Protein AF-A0AAE3VFV9-F1 (afdb_monomer_lite)

Secondary structure (DSSP, 8-state):
-HHHHHHHHHHHHHHHHHHTT---------GGGGGG-EEEEEE-TTT--EEEEEE-SS-EEEEESSPTT---SPPEE--HHHHHHHHHHHHHHTT--

pLDDT: mean 72.21, std 15.96, range [37.0, 94.0]

Foldseek 3Di:
DVVVVVVVVVVVVVVVVVVVPPPPPPPDPDPVVVPFWDWWKKADPPPRKIWIFTDGPPDTDIDIPDDPPDDPGDIDTDDPVVRVVSVVVVVVVVPPD

Structure (mmCIF, N/CA/C/O backbone):
data_AF-A0AAE3VFV9-F1
#
_entry.id   AF-A0AAE3VFV9-F1
#
loop_
_atom_site.group_PDB
_atom_site.id
_atom_site.type_symbol
_atom_site.label_atom_id
_atom_site.label_alt_id
_atom_site.la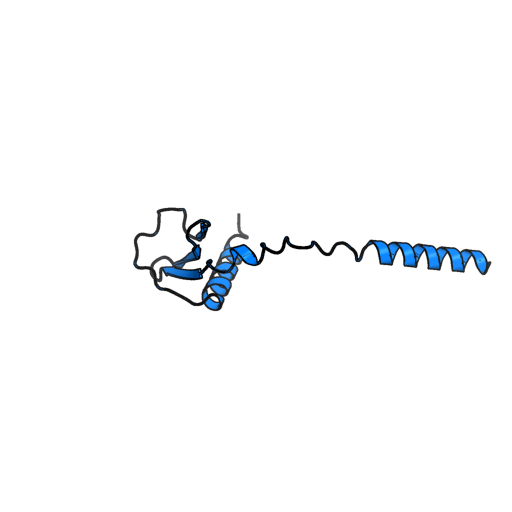bel_comp_id
_atom_site.label_asym_id
_atom_site.label_entity_id
_atom_site.label_seq_id
_atom_site.pdbx_PDB_ins_code
_atom_site.Cartn_x
_atom_site.Cartn_y
_atom_site.Cartn_z
_atom_site.occupancy
_atom_site.B_iso_or_equiv
_atom_site.auth_seq_id
_atom_site.auth_comp_id
_atom_site.auth_asym_id
_atom_site.auth_atom_id
_atom_site.pdbx_PDB_model_num
ATOM 1 N N . MET A 1 1 ? 23.171 57.458 -12.706 1.00 54.72 1 MET A N 1
ATOM 2 C CA . MET A 1 1 ? 22.139 56.635 -12.025 1.00 54.72 1 MET A CA 1
ATOM 3 C C . MET A 1 1 ? 21.907 55.267 -12.686 1.00 54.72 1 MET A C 1
ATOM 5 O O . MET A 1 1 ? 21.689 54.306 -11.962 1.00 54.72 1 MET A O 1
ATOM 9 N N . VAL A 1 2 ? 22.054 55.136 -14.011 1.00 57.66 2 VAL A N 1
ATOM 10 C CA . VAL A 1 2 ? 21.794 53.901 -14.791 1.00 57.66 2 VAL A CA 1
ATOM 11 C C . VAL A 1 2 ? 22.640 52.679 -14.374 1.00 57.66 2 VAL A C 1
ATOM 13 O O . VAL A 1 2 ? 22.115 51.577 -14.246 1.00 57.66 2 VAL A O 1
ATOM 16 N N . MET A 1 3 ? 23.928 52.858 -14.054 1.00 57.28 3 MET A N 1
ATOM 17 C CA . MET A 1 3 ? 24.815 51.739 -13.673 1.00 57.28 3 MET A CA 1
ATOM 18 C C . MET A 1 3 ? 24.492 51.099 -12.310 1.00 57.28 3 MET A C 1
ATOM 20 O O . MET A 1 3 ? 24.860 49.951 -12.074 1.00 57.28 3 MET A O 1
ATOM 24 N N . ARG A 1 4 ? 23.814 51.818 -11.401 1.00 57.31 4 ARG A N 1
ATOM 25 C CA . ARG A 1 4 ? 23.418 51.271 -10.090 1.00 57.31 4 ARG A CA 1
ATOM 26 C C . ARG A 1 4 ? 22.209 50.346 -10.221 1.00 57.31 4 ARG A C 1
ATOM 28 O O . ARG A 1 4 ? 22.212 49.280 -9.621 1.00 57.31 4 ARG A O 1
ATOM 35 N N . ALA A 1 5 ? 21.241 50.709 -11.063 1.00 59.12 5 ALA A N 1
ATOM 36 C CA . ALA A 1 5 ? 20.067 49.883 -11.342 1.00 59.12 5 ALA A CA 1
ATOM 37 C C . ALA A 1 5 ? 20.444 48.556 -12.026 1.00 59.12 5 ALA A C 1
ATOM 39 O O . ALA A 1 5 ? 19.965 47.501 -11.624 1.00 59.12 5 ALA A O 1
ATOM 40 N N . LEU A 1 6 ? 21.382 48.589 -12.982 1.00 64.06 6 LEU A N 1
ATOM 41 C CA . LEU A 1 6 ? 21.850 47.388 -13.684 1.00 64.06 6 LEU A CA 1
ATOM 42 C C . LEU A 1 6 ? 22.505 46.366 -12.736 1.00 64.06 6 LEU A C 1
ATOM 44 O O . LEU A 1 6 ? 22.268 45.167 -12.854 1.00 64.06 6 LEU A O 1
ATOM 48 N N . ARG A 1 7 ? 23.288 46.835 -11.756 1.00 69.12 7 ARG A N 1
ATOM 49 C CA . ARG A 1 7 ? 23.936 45.964 -10.760 1.00 69.12 7 ARG A CA 1
ATOM 50 C C . ARG A 1 7 ? 22.935 45.318 -9.801 1.00 69.12 7 ARG A C 1
ATOM 52 O O . ARG A 1 7 ? 23.130 44.171 -9.422 1.00 69.12 7 ARG A O 1
ATOM 59 N N . VAL A 1 8 ? 21.863 46.027 -9.446 1.00 70.25 8 VAL A N 1
ATOM 60 C CA . VAL A 1 8 ? 20.793 45.492 -8.587 1.00 70.25 8 VAL A CA 1
ATOM 61 C C . VAL A 1 8 ? 19.988 44.419 -9.321 1.00 70.25 8 VAL A C 1
ATOM 63 O O . VAL A 1 8 ? 19.702 43.374 -8.745 1.00 70.25 8 VAL A O 1
ATOM 66 N N . ILE A 1 9 ? 19.691 44.629 -10.607 1.00 71.81 9 ILE A N 1
ATOM 67 C CA . ILE A 1 9 ? 18.976 43.646 -11.436 1.00 71.81 9 ILE A CA 1
ATOM 68 C C . ILE A 1 9 ? 19.818 42.375 -11.624 1.00 71.81 9 ILE A C 1
ATOM 70 O O . ILE A 1 9 ? 19.306 41.269 -11.468 1.00 71.81 9 ILE A O 1
ATOM 74 N N . LEU A 1 10 ? 21.121 42.520 -11.887 1.00 70.31 10 LEU A N 1
ATOM 75 C CA . LEU A 1 10 ? 22.038 41.380 -12.006 1.00 70.31 10 LEU A CA 1
ATOM 76 C C . LEU A 1 10 ? 22.184 40.608 -10.686 1.00 70.31 10 LEU A C 1
ATOM 78 O O . LEU A 1 10 ? 22.194 39.379 -10.697 1.00 70.31 10 LEU A O 1
ATOM 82 N N . ALA A 1 11 ? 22.242 41.306 -9.548 1.00 67.56 11 ALA A N 1
ATOM 83 C CA . ALA A 1 11 ? 22.285 40.664 -8.236 1.00 67.56 11 ALA A CA 1
ATOM 84 C C . ALA A 1 11 ? 20.981 39.908 -7.919 1.00 67.56 11 ALA A C 1
ATOM 86 O O . ALA A 1 11 ? 21.032 38.795 -7.404 1.00 67.56 11 ALA A O 1
ATOM 87 N N . ALA A 1 12 ? 19.820 40.465 -8.277 1.00 66.06 12 ALA A N 1
ATOM 88 C CA . ALA A 1 12 ? 18.528 39.807 -8.085 1.00 66.06 12 ALA A CA 1
ATOM 89 C C . ALA A 1 12 ? 18.385 38.534 -8.943 1.00 66.06 12 ALA A C 1
ATOM 91 O O . ALA A 1 12 ? 17.917 37.509 -8.451 1.00 66.06 12 ALA A O 1
ATOM 92 N N . LEU A 1 13 ? 18.850 38.565 -10.197 1.00 64.12 13 LEU A N 1
ATOM 93 C CA . LEU A 1 13 ? 18.860 37.392 -11.081 1.00 64.12 13 LEU A CA 1
ATOM 94 C C . LEU A 1 13 ? 19.778 36.274 -10.562 1.00 64.12 13 LEU A C 1
ATOM 96 O O . LEU A 1 13 ? 19.414 35.102 -10.644 1.00 64.12 13 LEU A O 1
ATOM 100 N N . ALA A 1 14 ? 20.927 36.621 -9.975 1.00 61.78 14 ALA A N 1
ATOM 101 C CA . ALA A 1 14 ? 21.837 35.643 -9.377 1.00 61.78 14 ALA A CA 1
ATOM 102 C C . ALA A 1 14 ? 21.221 34.927 -8.159 1.00 61.78 14 ALA A C 1
ATOM 104 O O . ALA A 1 14 ? 21.441 33.732 -7.970 1.00 61.78 14 ALA A O 1
ATOM 105 N N . VAL A 1 15 ? 20.405 35.628 -7.363 1.00 62.44 15 VAL A N 1
ATOM 106 C CA . VAL A 1 15 ? 19.707 35.038 -6.208 1.00 62.44 15 VAL A CA 1
ATOM 107 C C . VAL A 1 15 ? 18.574 34.105 -6.652 1.00 62.44 15 VAL A C 1
ATOM 109 O O . VAL A 1 15 ? 18.423 33.033 -6.072 1.00 62.44 15 VAL A O 1
ATOM 112 N N . LEU A 1 16 ? 17.823 34.446 -7.709 1.00 60.00 16 LEU A N 1
ATOM 113 C CA . LEU A 1 16 ? 16.778 33.558 -8.248 1.00 60.00 16 LEU A CA 1
ATOM 114 C C . LEU A 1 16 ? 17.342 32.277 -8.890 1.00 60.00 16 LEU A C 1
ATOM 116 O O . LEU A 1 16 ? 16.714 31.221 -8.814 1.00 60.00 16 LEU A O 1
ATOM 120 N N . ALA A 1 17 ? 18.526 32.343 -9.502 1.00 60.03 17 ALA A N 1
ATOM 12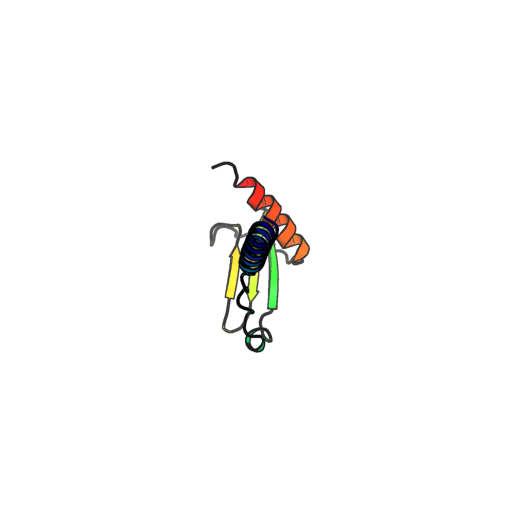1 C CA . ALA A 1 17 ? 19.188 31.160 -10.052 1.00 60.03 17 ALA A CA 1
ATOM 122 C C . ALA A 1 17 ? 19.717 30.212 -8.956 1.00 60.03 17 ALA A C 1
ATOM 124 O O . ALA A 1 17 ? 19.826 29.011 -9.182 1.00 60.03 17 ALA A O 1
ATOM 125 N N . ALA A 1 18 ? 20.010 30.729 -7.758 1.00 58.09 18 ALA A N 1
ATOM 126 C CA . ALA A 1 18 ? 20.528 29.931 -6.647 1.00 58.09 18 ALA A CA 1
ATOM 127 C C . ALA A 1 18 ? 19.440 29.161 -5.873 1.00 58.09 18 ALA A C 1
ATOM 129 O O . ALA A 1 18 ? 19.752 28.174 -5.209 1.00 58.09 18 ALA A O 1
ATOM 130 N N . THR A 1 19 ? 18.167 29.566 -5.952 1.00 59.06 19 THR A N 1
ATOM 131 C CA . THR A 1 19 ? 17.069 28.936 -5.188 1.00 59.06 19 THR A CA 1
ATOM 132 C C . THR A 1 19 ? 16.307 27.852 -5.951 1.00 59.06 19 THR A C 1
ATOM 134 O O . THR A 1 19 ? 15.519 27.125 -5.353 1.00 59.06 19 THR A O 1
ATOM 137 N N . THR A 1 20 ? 16.562 27.678 -7.250 1.00 58.47 20 THR A N 1
ATOM 138 C CA . THR A 1 20 ? 15.935 26.627 -8.078 1.00 58.47 20 THR A CA 1
ATOM 139 C C . THR A 1 20 ? 16.668 25.277 -8.023 1.00 58.47 20 THR A C 1
ATOM 141 O O . THR A 1 20 ? 16.221 24.308 -8.631 1.00 58.47 20 THR A O 1
ATOM 144 N N . GLY A 1 21 ? 17.760 25.182 -7.255 1.00 54.47 21 GLY A N 1
ATOM 145 C CA . GLY A 1 21 ? 18.606 23.988 -7.144 1.00 54.47 21 GLY A CA 1
ATOM 146 C C . GLY A 1 21 ? 18.234 22.980 -6.051 1.00 54.47 21 GLY A C 1
ATOM 147 O O . GLY A 1 21 ? 18.921 21.972 -5.926 1.00 54.47 21 GLY A O 1
ATOM 148 N N . CYS A 1 22 ? 17.167 23.188 -5.271 1.00 58.19 22 CYS A N 1
ATOM 149 C CA . CYS A 1 22 ? 16.695 22.193 -4.297 1.00 58.19 22 CYS A CA 1
ATOM 150 C C . CYS A 1 22 ? 15.787 21.144 -4.962 1.00 58.19 22 CYS A C 1
ATOM 152 O O . CYS A 1 22 ? 14.687 20.866 -4.490 1.00 58.19 22 CYS A O 1
ATOM 154 N N . VAL A 1 23 ? 16.223 20.567 -6.083 1.00 56.28 23 VAL A N 1
ATOM 155 C CA . VAL A 1 23 ? 15.671 19.286 -6.532 1.00 56.28 23 VAL A CA 1
ATOM 156 C C . VAL A 1 23 ? 16.411 18.233 -5.732 1.00 56.28 23 VAL A C 1
ATOM 158 O O . VAL A 1 23 ? 17.539 17.865 -6.045 1.00 56.28 23 VAL A O 1
ATOM 161 N N . GLU A 1 24 ? 15.785 17.801 -4.645 1.00 55.06 24 GLU A N 1
ATOM 162 C CA . GLU A 1 24 ? 16.211 16.635 -3.892 1.00 55.06 24 GLU A CA 1
ATOM 163 C C . GLU A 1 24 ? 16.236 15.440 -4.848 1.00 55.06 24 GLU A C 1
ATOM 165 O O . GLU A 1 24 ? 15.200 14.874 -5.208 1.00 55.06 24 GLU A O 1
ATOM 170 N N . THR A 1 25 ? 17.432 15.098 -5.328 1.00 52.16 25 THR A N 1
ATOM 171 C CA . THR A 1 25 ? 17.666 13.902 -6.125 1.00 52.16 25 THR A CA 1
ATOM 172 C C . THR A 1 25 ? 17.365 12.725 -5.215 1.00 52.16 25 THR A C 1
ATOM 174 O O . THR A 1 25 ? 18.232 12.267 -4.470 1.00 52.16 25 THR A O 1
ATOM 177 N N . ARG A 1 26 ? 16.110 12.252 -5.225 1.00 60.91 26 ARG A N 1
ATOM 178 C CA . ARG A 1 26 ? 15.753 10.990 -4.575 1.00 60.91 26 ARG A CA 1
ATOM 179 C C . ARG A 1 26 ? 16.793 9.971 -5.033 1.00 60.91 26 ARG A C 1
ATOM 181 O O . ARG A 1 26 ? 16.960 9.832 -6.249 1.00 60.91 26 ARG A O 1
ATOM 188 N N . PRO A 1 27 ? 17.514 9.302 -4.117 1.00 55.59 27 PRO A N 1
ATOM 189 C CA . PRO A 1 27 ? 18.465 8.281 -4.513 1.00 55.59 27 PRO A CA 1
ATOM 190 C C . PRO A 1 27 ? 17.708 7.274 -5.374 1.00 55.59 27 PRO A C 1
ATOM 192 O O . PRO A 1 27 ? 16.795 6.604 -4.888 1.00 55.59 27 PRO A O 1
ATOM 195 N N . GLN A 1 28 ? 18.023 7.226 -6.673 1.00 55.41 28 GLN A N 1
ATOM 196 C CA . GLN A 1 28 ? 17.450 6.204 -7.532 1.00 55.41 28 GLN A CA 1
ATOM 197 C C . GLN A 1 28 ? 17.965 4.867 -7.003 1.00 55.41 28 GLN A C 1
ATOM 199 O O . GLN A 1 28 ? 19.185 4.689 -6.891 1.00 55.41 28 GLN A O 1
ATOM 204 N N . PRO A 1 29 ? 17.078 3.938 -6.615 1.00 55.19 29 PRO A N 1
ATOM 205 C CA . PRO A 1 29 ? 17.526 2.622 -6.215 1.00 55.19 29 PRO A CA 1
ATOM 206 C C . PRO A 1 29 ? 18.281 2.011 -7.400 1.00 55.19 29 PRO A C 1
ATOM 208 O O . PRO A 1 29 ? 17.798 2.039 -8.531 1.00 55.19 29 PRO A O 1
ATOM 211 N N . ARG A 1 30 ? 19.505 1.529 -7.144 1.00 53.66 30 ARG A N 1
ATOM 212 C CA . ARG A 1 30 ? 20.390 0.923 -8.150 1.00 53.66 30 ARG A CA 1
ATOM 213 C C . ARG A 1 30 ? 19.582 -0.055 -9.010 1.00 53.66 30 ARG A C 1
ATOM 215 O O . ARG A 1 30 ? 19.071 -1.042 -8.481 1.00 53.66 30 ARG A O 1
ATOM 222 N N . ALA A 1 31 ? 19.478 0.229 -10.308 1.00 52.94 31 ALA A N 1
ATOM 223 C CA . ALA A 1 31 ? 18.647 -0.518 -11.254 1.00 52.94 31 ALA A CA 1
ATOM 224 C C . ALA A 1 31 ? 18.949 -2.031 -11.262 1.00 52.94 31 ALA A C 1
ATOM 226 O O . ALA A 1 31 ? 18.040 -2.835 -11.439 1.00 52.94 31 ALA A O 1
ATOM 227 N N . ASP A 1 32 ? 20.184 -2.431 -10.948 1.00 50.88 32 ASP A N 1
ATOM 228 C CA . ASP A 1 32 ? 20.583 -3.843 -10.880 1.00 50.88 32 ASP A CA 1
ATOM 229 C C . ASP A 1 32 ? 19.945 -4.641 -9.731 1.00 50.88 32 ASP A C 1
ATOM 231 O O . ASP A 1 32 ? 19.873 -5.866 -9.806 1.00 50.88 32 ASP A O 1
ATOM 235 N N . LEU A 1 33 ? 19.435 -3.985 -8.681 1.00 50.03 33 LEU A N 1
ATOM 236 C CA . LEU A 1 33 ? 18.714 -4.675 -7.603 1.00 50.03 33 LEU A CA 1
ATOM 237 C C . LEU A 1 33 ? 17.217 -4.858 -7.915 1.00 50.03 33 LEU A C 1
ATOM 239 O O . LEU A 1 33 ? 16.548 -5.656 -7.260 1.00 50.03 33 LEU A O 1
ATOM 243 N N . MET A 1 34 ? 16.683 -4.117 -8.893 1.00 49.91 34 MET A N 1
ATOM 244 C CA . MET A 1 34 ? 15.250 -4.082 -9.221 1.00 49.91 34 MET A CA 1
ATOM 245 C C . MET A 1 34 ? 14.772 -5.322 -9.981 1.00 49.91 34 MET A C 1
ATOM 247 O O . MET A 1 34 ? 13.584 -5.625 -9.961 1.00 49.91 34 MET A O 1
ATOM 251 N N . ASN A 1 35 ? 15.680 -6.088 -10.592 1.00 52.03 35 ASN A N 1
ATOM 252 C CA . ASN A 1 35 ? 15.320 -7.228 -11.442 1.00 52.03 35 ASN A CA 1
ATOM 253 C C . ASN A 1 35 ? 14.759 -8.449 -10.682 1.00 52.03 35 ASN A C 1
ATOM 255 O O . ASN A 1 35 ? 14.359 -9.422 -11.314 1.00 52.03 35 ASN A O 1
ATOM 259 N N . VAL A 1 36 ? 14.707 -8.423 -9.342 1.00 57.72 36 VAL A N 1
ATOM 260 C CA . VAL A 1 36 ? 14.163 -9.530 -8.521 1.00 57.72 36 VAL A CA 1
ATOM 261 C C . VAL A 1 36 ? 13.240 -9.028 -7.403 1.00 57.72 36 VAL A C 1
ATOM 263 O O . VAL A 1 36 ? 13.039 -9.710 -6.399 1.00 57.72 36 VAL A O 1
ATOM 266 N N . LEU A 1 37 ? 12.706 -7.812 -7.529 1.00 66.75 37 LEU A N 1
ATOM 267 C CA . LEU A 1 37 ? 11.769 -7.261 -6.554 1.00 66.75 37 LEU A CA 1
ATOM 268 C C . LEU A 1 37 ? 10.366 -7.271 -7.140 1.00 66.75 37 LEU A C 1
ATOM 270 O O . LEU A 1 37 ? 10.039 -6.474 -8.014 1.00 66.75 37 LEU A O 1
ATOM 274 N N . VAL A 1 38 ? 9.537 -8.187 -6.644 1.00 76.88 38 VAL A N 1
ATOM 275 C CA . VAL A 1 38 ? 8.122 -8.246 -7.010 1.00 76.88 38 VAL A CA 1
ATOM 276 C C . VAL A 1 38 ? 7.339 -7.403 -6.014 1.00 76.88 38 VAL A C 1
ATOM 278 O O . VAL A 1 38 ? 7.492 -7.547 -4.799 1.00 76.88 38 VAL A O 1
ATOM 281 N N . GLN A 1 39 ? 6.522 -6.490 -6.527 1.00 85.88 39 GLN A N 1
ATOM 282 C CA . GLN A 1 39 ? 5.631 -5.678 -5.707 1.00 85.88 39 GLN A CA 1
ATOM 283 C C . GLN A 1 39 ? 4.330 -6.441 -5.484 1.00 85.88 39 GLN A C 1
ATOM 285 O O . GLN A 1 39 ? 3.676 -6.834 -6.449 1.00 85.88 39 GLN A O 1
ATOM 290 N N . HIS A 1 40 ? 3.952 -6.630 -4.221 1.00 89.38 40 HIS A N 1
ATOM 291 C CA . HIS A 1 40 ? 2.657 -7.202 -3.864 1.00 89.38 40 HIS A CA 1
ATOM 292 C C . HIS A 1 40 ? 1.949 -6.322 -2.844 1.00 89.38 40 HIS A C 1
ATOM 294 O O . HIS A 1 40 ? 2.575 -5.753 -1.945 1.00 89.38 40 HIS A O 1
ATOM 300 N N . TYR A 1 41 ? 0.627 -6.251 -2.978 1.00 92.31 41 TYR A N 1
ATOM 301 C CA . TYR A 1 41 ? -0.238 -5.453 -2.123 1.00 92.31 41 TYR A CA 1
ATOM 302 C C . TYR A 1 41 ? -1.451 -6.270 -1.712 1.00 92.31 41 TYR A C 1
ATOM 304 O O . TYR A 1 41 ? -2.090 -6.930 -2.528 1.00 92.31 41 TYR A O 1
ATOM 312 N N . PHE A 1 42 ? -1.794 -6.200 -0.437 1.00 92.25 42 PHE A N 1
ATOM 313 C CA . PHE A 1 42 ? -2.844 -6.992 0.169 1.00 92.25 42 PHE A CA 1
ATOM 314 C C . PHE A 1 42 ? -3.742 -6.129 1.047 1.00 92.25 42 PHE A C 1
ATOM 316 O O . PHE A 1 42 ? -3.285 -5.253 1.782 1.00 92.25 42 PHE A O 1
ATOM 323 N N . GLU A 1 43 ? -5.031 -6.452 1.034 1.00 92.88 43 GLU A N 1
ATOM 324 C CA . GLU A 1 43 ? -5.999 -5.953 2.000 1.00 92.88 43 GLU A CA 1
ATOM 325 C C . GLU A 1 43 ? -6.598 -7.093 2.820 1.00 92.88 43 GLU A C 1
ATOM 327 O O . GLU A 1 43 ? -6.886 -8.188 2.329 1.00 92.88 43 GLU A O 1
ATOM 332 N N . CYS A 1 44 ? -6.887 -6.800 4.078 1.00 92.56 44 CYS A N 1
ATOM 333 C CA . CYS A 1 44 ? -7.837 -7.562 4.855 1.00 92.56 44 CYS A CA 1
ATOM 334 C C . CYS A 1 44 ? -9.197 -6.863 4.809 1.00 92.56 44 CYS A C 1
ATOM 336 O O . CYS A 1 44 ? -9.396 -5.828 5.442 1.00 92.56 44 CYS A O 1
ATOM 338 N N . ARG A 1 45 ? -10.182 -7.473 4.144 1.00 89.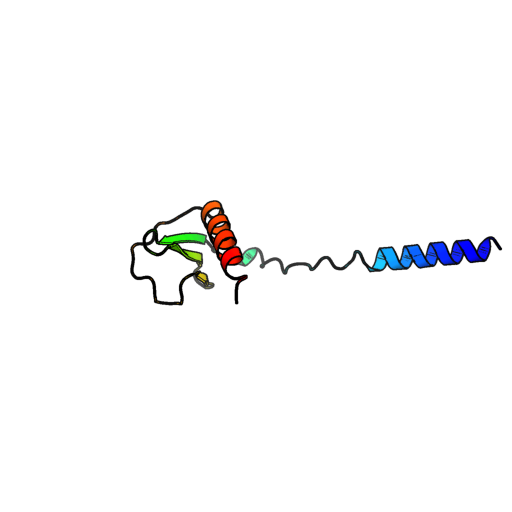56 45 ARG A N 1
ATOM 339 C CA . ARG A 1 45 ? -11.548 -6.921 4.076 1.00 89.56 45 ARG A CA 1
ATOM 340 C C . ARG A 1 45 ? -12.269 -6.859 5.423 1.00 89.56 45 ARG A C 1
ATOM 342 O O . ARG A 1 45 ? -13.237 -6.122 5.547 1.00 89.56 45 ARG A O 1
ATOM 349 N N . ARG A 1 46 ? -11.826 -7.630 6.423 1.00 87.88 46 ARG A N 1
ATOM 350 C CA . ARG A 1 46 ? -12.502 -7.690 7.727 1.00 87.88 46 ARG A CA 1
ATOM 351 C C . ARG A 1 46 ? -12.112 -6.551 8.663 1.00 87.88 46 ARG A C 1
ATOM 353 O O . ARG A 1 46 ? -12.964 -6.039 9.370 1.00 87.88 46 ARG A O 1
ATOM 360 N N . CYS A 1 47 ? -10.831 -6.192 8.703 1.00 87.25 47 CYS A N 1
ATOM 361 C CA . CYS A 1 47 ? -10.322 -5.146 9.597 1.00 87.25 47 CYS A CA 1
ATOM 362 C C . CYS A 1 47 ? -9.745 -3.937 8.853 1.00 87.25 47 CYS A C 1
ATOM 364 O O . CYS A 1 47 ? -9.217 -3.029 9.487 1.00 87.25 47 CYS A O 1
ATOM 366 N N . GLY A 1 48 ? -9.812 -3.928 7.518 1.00 87.69 48 GLY A N 1
ATOM 367 C CA . GLY A 1 48 ? -9.297 -2.839 6.687 1.00 87.69 48 GLY A CA 1
ATOM 368 C C . GLY A 1 48 ? -7.775 -2.692 6.733 1.00 87.69 48 GLY A C 1
ATOM 369 O O . GLY A 1 48 ? -7.249 -1.655 6.340 1.00 87.69 48 GLY A O 1
ATOM 370 N N . SER A 1 49 ? -7.059 -3.696 7.247 1.00 90.00 49 SER A N 1
ATOM 371 C CA . SER A 1 49 ? -5.596 -3.683 7.297 1.00 90.00 49 SER A CA 1
ATOM 372 C C . SER A 1 49 ? -5.009 -3.811 5.899 1.00 90.00 49 SER A C 1
ATOM 374 O O . SER A 1 49 ? -5.541 -4.543 5.067 1.00 90.00 49 SER A O 1
ATOM 376 N N . LEU A 1 50 ? -3.898 -3.126 5.674 1.00 91.12 50 LEU A N 1
ATOM 377 C CA . LEU A 1 50 ? -3.172 -3.075 4.415 1.00 91.12 50 LEU A CA 1
ATOM 378 C C . LEU A 1 50 ? -1.754 -3.586 4.662 1.00 91.12 50 LEU A C 1
ATOM 380 O O . LEU A 1 50 ? -1.123 -3.184 5.639 1.00 91.12 50 LEU A O 1
ATOM 384 N N . GLU A 1 51 ? -1.265 -4.455 3.786 1.00 89.69 51 GLU A N 1
ATOM 385 C CA . GLU A 1 51 ? 0.138 -4.862 3.728 1.00 89.69 51 GLU A CA 1
ATOM 386 C C . GLU A 1 51 ? 0.621 -4.682 2.293 1.00 89.69 51 GLU A C 1
ATOM 388 O O . GLU A 1 51 ? -0.046 -5.110 1.359 1.00 89.69 51 GLU A O 1
ATOM 393 N N . GLY A 1 52 ? 1.756 -4.028 2.110 1.00 89.88 52 GLY A N 1
ATOM 394 C CA . GLY A 1 52 ? 2.372 -3.864 0.803 1.00 89.88 52 GLY A CA 1
ATOM 395 C C . GLY A 1 52 ? 3.878 -3.908 0.935 1.00 89.88 52 GLY A C 1
ATOM 396 O O . GLY A 1 52 ? 4.416 -3.709 2.026 1.00 89.88 52 GLY A O 1
ATOM 397 N N . GLY A 1 53 ? 4.578 -4.150 -0.159 1.00 88.12 53 GLY A N 1
ATOM 398 C CA . GLY A 1 53 ? 6.026 -4.167 -0.101 1.00 88.12 53 GLY A CA 1
ATOM 399 C C . GLY A 1 53 ? 6.690 -4.640 -1.369 1.00 88.12 53 GLY A C 1
ATOM 400 O O . GLY A 1 53 ? 6.043 -5.143 -2.288 1.00 88.12 53 GLY A O 1
ATOM 401 N N . TYR A 1 54 ? 8.010 -4.509 -1.369 1.00 85.06 54 TYR A N 1
ATOM 402 C CA . TYR A 1 54 ? 8.857 -5.201 -2.320 1.00 85.06 54 TYR A CA 1
ATOM 403 C C . TYR A 1 54 ? 9.292 -6.520 -1.695 1.00 85.06 54 TYR A C 1
ATOM 405 O O . TYR A 1 54 ? 9.900 -6.538 -0.623 1.00 85.06 54 TYR A O 1
ATOM 413 N N . TYR A 1 55 ? 8.973 -7.617 -2.368 1.00 75.69 55 TYR A N 1
ATOM 414 C CA . TYR A 1 55 ? 9.323 -8.963 -1.950 1.00 75.69 55 TYR A CA 1
ATOM 415 C C . TYR A 1 55 ? 10.391 -9.495 -2.905 1.00 75.69 55 TYR A C 1
ATOM 417 O O . TYR A 1 55 ? 10.164 -9.642 -4.105 1.00 75.69 55 TYR A O 1
ATOM 425 N N . GLY A 1 56 ? 11.577 -9.760 -2.365 1.00 69.38 56 GLY A N 1
ATOM 426 C CA . GLY A 1 56 ? 12.693 -10.354 -3.089 1.00 69.38 56 GLY A CA 1
ATOM 427 C C . GLY A 1 56 ? 13.539 -11.228 -2.169 1.00 69.38 56 GLY A C 1
ATOM 428 O O . GLY A 1 56 ? 13.375 -11.218 -0.950 1.00 69.38 56 GLY A O 1
ATOM 429 N N . LYS A 1 57 ? 14.471 -11.989 -2.754 1.00 64.62 57 LYS A N 1
ATOM 430 C CA . LYS A 1 57 ? 15.315 -12.953 -2.020 1.00 64.62 57 LYS A CA 1
ATOM 431 C C . LYS A 1 57 ? 16.096 -12.313 -0.861 1.00 64.62 57 LYS A C 1
ATOM 433 O O . LYS A 1 57 ? 16.289 -12.952 0.166 1.00 64.62 57 LYS A O 1
ATOM 438 N N . ASN A 1 58 ? 16.532 -11.061 -1.037 1.00 57.25 58 ASN A N 1
ATOM 439 C CA . ASN A 1 58 ? 17.495 -10.399 -0.150 1.00 57.25 58 ASN A CA 1
ATOM 440 C C . ASN A 1 58 ? 17.058 -8.999 0.327 1.00 57.25 58 ASN A C 1
ATOM 442 O O . ASN A 1 58 ? 17.801 -8.360 1.068 1.00 57.25 58 ASN A O 1
ATOM 446 N N . SER A 1 59 ? 15.892 -8.494 -0.089 1.00 56.44 59 SER A N 1
ATOM 447 C CA . SER A 1 59 ? 15.333 -7.255 0.459 1.00 56.44 59 SER A CA 1
ATOM 448 C C . SER A 1 59 ? 13.819 -7.369 0.597 1.00 56.44 59 SER A C 1
ATOM 450 O O . SER A 1 59 ? 13.116 -7.808 -0.313 1.00 56.44 59 SER A O 1
ATOM 452 N N . VAL A 1 60 ? 13.336 -7.004 1.784 1.00 66.19 60 VAL A N 1
ATOM 453 C CA . VAL A 1 60 ? 11.913 -6.916 2.099 1.00 66.19 60 VAL A CA 1
ATOM 454 C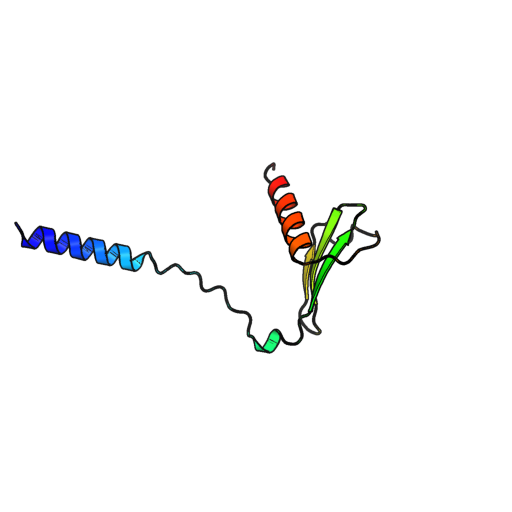 C . VAL A 1 60 ? 11.685 -5.545 2.707 1.00 66.19 60 VAL A C 1
ATOM 456 O O . VAL A 1 60 ? 11.937 -5.327 3.891 1.00 66.19 60 VAL A O 1
ATOM 459 N N . SER A 1 61 ? 11.245 -4.595 1.892 1.00 79.25 61 SER A N 1
ATOM 460 C CA . SER A 1 61 ? 10.607 -3.391 2.416 1.00 79.25 61 SER A CA 1
ATOM 461 C C . SER A 1 61 ? 9.124 -3.696 2.541 1.00 79.25 61 SER A C 1
ATOM 463 O O . SER A 1 61 ? 8.458 -3.988 1.553 1.00 79.25 61 SER A O 1
ATOM 465 N N . ARG A 1 62 ? 8.622 -3.682 3.777 1.00 81.25 62 ARG A N 1
ATOM 466 C CA . ARG A 1 62 ? 7.222 -3.963 4.100 1.00 81.25 62 ARG A CA 1
ATOM 467 C C . ARG A 1 62 ? 6.586 -2.725 4.718 1.00 81.25 62 ARG A C 1
ATOM 469 O O . ARG A 1 62 ? 7.077 -2.201 5.715 1.00 81.25 62 ARG A O 1
ATOM 476 N N . TRP A 1 63 ? 5.451 -2.324 4.172 1.00 86.38 63 TRP A N 1
ATOM 477 C CA . TRP A 1 63 ? 4.530 -1.354 4.745 1.00 86.38 63 TRP A CA 1
ATOM 478 C C . TRP A 1 63 ? 3.324 -2.101 5.297 1.00 86.38 63 TRP A C 1
ATOM 480 O O . TRP A 1 63 ? 2.755 -2.961 4.626 1.00 86.38 63 TRP A O 1
ATOM 490 N N . ASN A 1 64 ? 2.928 -1.799 6.530 1.00 84.88 64 ASN A N 1
ATOM 491 C CA . ASN A 1 64 ? 1.754 -2.410 7.140 1.00 84.88 64 ASN A CA 1
ATOM 492 C C . ASN A 1 64 ? 0.960 -1.347 7.900 1.00 84.88 64 ASN A C 1
ATOM 494 O O . ASN A 1 64 ? 1.535 -0.598 8.687 1.00 84.88 64 ASN A O 1
ATOM 498 N N . SER A 1 65 ? -0.347 -1.263 7.644 1.00 82.88 65 SER A N 1
ATOM 499 C CA . SER A 1 65 ? -1.239 -0.324 8.336 1.00 82.88 65 SER A CA 1
ATOM 500 C C . SER A 1 65 ? -1.819 -0.890 9.637 1.00 82.88 65 SER A C 1
ATOM 502 O O . SER A 1 65 ? -2.410 -0.155 10.432 1.00 82.88 65 SER A O 1
ATOM 504 N N . ALA A 1 66 ? -1.670 -2.197 9.870 1.00 74.38 66 ALA A N 1
ATOM 505 C CA . ALA A 1 66 ? -1.911 -2.826 11.156 1.00 74.38 66 ALA A CA 1
ATOM 506 C C . ALA A 1 66 ? -0.636 -2.792 12.012 1.00 74.38 66 ALA A C 1
ATOM 508 O O . ALA A 1 66 ? 0.471 -2.970 11.497 1.00 74.38 66 ALA A O 1
ATOM 509 N N . PRO A 1 67 ? -0.769 -2.676 13.342 1.00 67.69 67 PRO A N 1
ATOM 510 C CA . PRO A 1 67 ? 0.337 -2.988 14.233 1.00 67.69 67 PRO A CA 1
ATOM 511 C C . PRO A 1 67 ? 0.806 -4.421 13.952 1.00 67.69 67 PRO A C 1
ATOM 513 O O . PRO A 1 67 ? -0.026 -5.331 13.828 1.00 67.69 67 PRO A O 1
ATOM 516 N N . GLN A 1 68 ? 2.121 -4.605 13.813 1.00 60.53 68 GLN A N 1
ATOM 517 C CA . GLN A 1 68 ? 2.718 -5.880 13.412 1.00 60.53 68 GLN A CA 1
ATOM 518 C C . GLN A 1 68 ? 2.133 -7.043 14.235 1.00 60.53 68 GLN A C 1
ATOM 520 O O . GLN A 1 68 ? 2.081 -6.988 15.463 1.00 60.53 68 GLN A O 1
ATOM 525 N N . GLY A 1 69 ? 1.634 -8.079 13.551 1.00 62.94 69 GLY A N 1
ATOM 526 C CA . GLY A 1 69 ? 1.088 -9.288 14.181 1.00 62.94 69 GLY A CA 1
ATOM 527 C C . GLY A 1 69 ? -0.388 -9.249 14.613 1.00 62.94 69 GLY A C 1
ATOM 528 O O . GLY A 1 69 ? -0.872 -10.248 15.147 1.00 62.94 69 GLY A O 1
ATOM 529 N N . LYS A 1 70 ? -1.138 -8.157 14.386 1.00 74.50 70 LYS A N 1
ATOM 530 C CA . LYS A 1 70 ? -2.539 -8.060 14.856 1.00 74.50 70 LYS A CA 1
ATOM 531 C C . LYS A 1 70 ? -3.602 -8.635 13.914 1.00 74.50 70 LYS A C 1
ATOM 533 O O . LYS A 1 70 ? -4.631 -9.111 14.388 1.00 74.50 70 LYS A O 1
ATOM 538 N N . CYS A 1 71 ? -3.396 -8.621 12.598 1.00 85.44 71 CYS A N 1
ATOM 539 C CA . CYS A 1 71 ? -4.384 -9.166 11.661 1.00 85.44 71 CYS A CA 1
ATOM 540 C C . CYS A 1 71 ? -4.139 -10.664 11.409 1.00 85.44 71 CYS A C 1
ATOM 542 O O . CYS A 1 71 ? -3.116 -11.040 10.843 1.00 85.44 71 CYS A O 1
ATOM 544 N N . ARG A 1 72 ? -5.104 -11.512 11.793 1.00 86.94 72 ARG A N 1
ATOM 545 C CA . ARG A 1 72 ? -5.099 -12.973 11.546 1.00 86.94 72 ARG A CA 1
ATOM 546 C C . ARG A 1 72 ? -6.131 -13.425 10.507 1.00 86.94 72 ARG A C 1
ATOM 548 O O . ARG A 1 72 ? -6.433 -14.608 10.390 1.00 86.94 72 ARG A O 1
ATOM 555 N N . HIS A 1 73 ? -6.734 -12.479 9.798 1.00 90.00 73 HIS A N 1
ATOM 556 C CA . HIS A 1 73 ? -7.778 -12.750 8.815 1.00 90.00 73 HIS A CA 1
ATOM 557 C C . HIS A 1 73 ? -7.191 -13.091 7.445 1.00 90.00 73 HIS A C 1
ATOM 559 O O . HIS A 1 73 ? -6.010 -12.878 7.184 1.00 90.00 73 HIS A O 1
ATOM 565 N N . ARG A 1 74 ? -8.046 -13.589 6.545 1.00 90.69 74 ARG A N 1
ATOM 566 C CA . ARG A 1 74 ? -7.663 -13.838 5.156 1.00 90.69 74 ARG A CA 1
ATOM 567 C C . ARG A 1 74 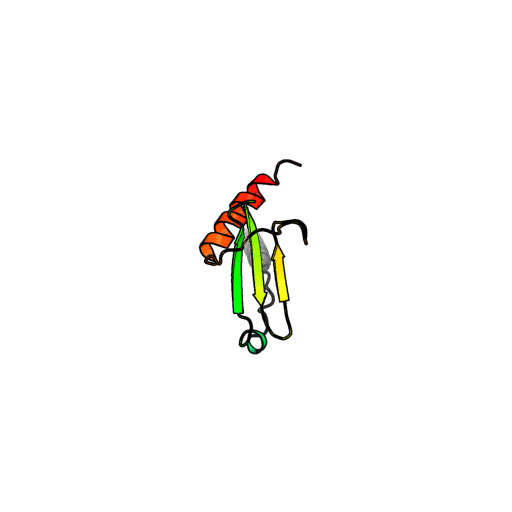? -7.346 -12.517 4.451 1.00 90.69 74 ARG A C 1
ATOM 569 O O . ARG A 1 74 ? -8.197 -11.628 4.372 1.00 90.69 74 ARG A O 1
ATOM 576 N N . TRP A 1 75 ? -6.146 -12.458 3.895 1.00 91.56 75 TRP A N 1
ATOM 577 C CA . TRP A 1 75 ? -5.677 -11.378 3.043 1.00 91.56 75 TRP A CA 1
ATOM 578 C C . TRP A 1 75 ? -6.072 -11.637 1.591 1.00 91.56 75 TRP A C 1
ATOM 580 O O . TRP A 1 75 ? -6.114 -12.784 1.140 1.00 91.56 75 TRP A O 1
ATOM 590 N N . ARG A 1 76 ? -6.402 -10.566 0.876 1.00 93.44 76 ARG A N 1
ATOM 591 C CA . ARG A 1 76 ? -6.726 -10.570 -0.547 1.00 93.44 76 ARG A CA 1
ATOM 592 C C . ARG A 1 76 ? -5.742 -9.658 -1.257 1.00 93.44 76 ARG A C 1
ATOM 594 O O . ARG A 1 76 ? -5.552 -8.530 -0.819 1.00 93.44 76 ARG A O 1
ATOM 601 N N . GLU A 1 77 ? -5.168 -10.136 -2.350 1.00 94.00 77 GLU A N 1
ATOM 602 C CA . GLU A 1 77 ? -4.326 -9.309 -3.207 1.00 94.00 77 GLU A CA 1
ATOM 603 C C . GLU A 1 77 ? -5.148 -8.206 -3.888 1.00 94.00 77 GLU A C 1
ATOM 605 O O . GLU A 1 77 ? -6.298 -8.418 -4.296 1.00 94.00 77 GLU A O 1
ATOM 610 N N . ILE A 1 78 ? -4.565 -7.016 -3.963 1.00 93.81 78 ILE A N 1
ATOM 611 C CA . ILE A 1 78 ? -5.138 -5.819 -4.578 1.00 93.81 78 ILE A CA 1
ATOM 612 C C . ILE A 1 78 ? -4.094 -5.153 -5.476 1.00 93.81 78 ILE A C 1
ATOM 614 O O . ILE A 1 78 ? -2.901 -5.416 -5.352 1.00 93.81 78 ILE A O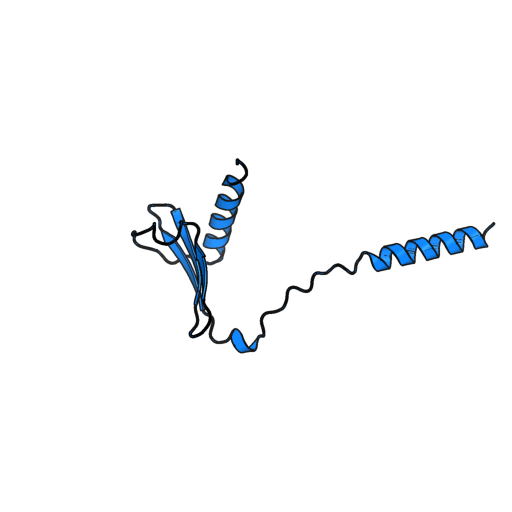 1
ATOM 618 N N . SER A 1 79 ? -4.536 -4.282 -6.384 1.00 93.75 79 SER A N 1
ATOM 619 C CA . SER A 1 79 ? -3.607 -3.492 -7.194 1.00 93.75 79 SER A CA 1
ATOM 620 C C . SER A 1 79 ? -2.928 -2.403 -6.361 1.00 93.75 79 SER A C 1
ATOM 622 O O . SER A 1 79 ? -3.466 -1.946 -5.346 1.00 93.75 79 SER A O 1
ATOM 624 N N . GLN A 1 80 ? -1.770 -1.947 -6.839 1.00 92.75 80 GLN A N 1
ATOM 625 C CA . GLN A 1 80 ? -1.046 -0.807 -6.276 1.00 92.75 80 GLN A CA 1
ATOM 626 C C . GLN A 1 80 ? -1.947 0.430 -6.141 1.00 92.75 80 GLN A C 1
ATOM 628 O O . GLN A 1 80 ? -2.023 1.023 -5.073 1.00 92.75 80 GLN A O 1
ATOM 633 N N . GLU A 1 81 ? -2.704 0.764 -7.187 1.00 92.00 81 GLU A N 1
ATOM 634 C CA . GLU A 1 81 ? -3.614 1.919 -7.207 1.00 92.00 81 GLU A CA 1
ATOM 635 C C . GLU A 1 81 ? -4.669 1.856 -6.091 1.00 92.00 81 GLU A C 1
ATOM 637 O O . GLU A 1 81 ? -4.995 2.856 -5.449 1.00 92.00 81 GLU A O 1
ATOM 642 N N . VAL A 1 82 ? -5.220 0.662 -5.837 1.00 92.25 82 VAL A N 1
ATOM 643 C CA . VAL A 1 82 ? -6.200 0.451 -4.764 1.00 92.25 82 VAL A CA 1
ATOM 644 C C . VAL A 1 82 ? -5.531 0.579 -3.399 1.00 92.25 82 VAL A C 1
ATOM 646 O O . VAL A 1 82 ? -6.134 1.138 -2.481 1.00 92.25 82 VAL A O 1
ATOM 649 N N . PHE A 1 83 ? -4.306 0.073 -3.262 1.00 93.00 83 PHE A N 1
ATOM 650 C CA . PHE A 1 83 ? -3.531 0.171 -2.032 1.00 93.00 83 PHE A CA 1
ATOM 651 C C . PHE A 1 83 ? -3.199 1.626 -1.700 1.00 93.00 83 PHE A C 1
ATOM 653 O O . PHE A 1 83 ? -3.504 2.069 -0.598 1.00 93.00 83 PHE A O 1
ATOM 660 N N . GLU A 1 84 ? -2.639 2.377 -2.650 1.00 91.19 84 GLU A N 1
ATOM 661 C CA . GLU A 1 84 ? -2.244 3.777 -2.471 1.00 91.19 84 GLU A CA 1
ATOM 662 C C . GLU A 1 84 ? -3.433 4.655 -2.090 1.00 91.19 84 GLU A C 1
ATOM 664 O O . GLU A 1 84 ? -3.349 5.395 -1.111 1.00 91.19 84 GLU A O 1
ATOM 669 N N . ARG A 1 85 ? -4.570 4.509 -2.786 1.00 93.06 85 ARG A N 1
ATOM 670 C CA . ARG A 1 85 ? -5.803 5.230 -2.440 1.00 93.06 85 ARG A CA 1
ATOM 671 C C . ARG A 1 85 ? -6.210 4.969 -0.988 1.00 93.06 85 ARG A C 1
ATOM 673 O O . ARG A 1 85 ? -6.348 5.904 -0.210 1.00 93.06 85 ARG A O 1
ATOM 680 N N . LYS A 1 86 ? -6.313 3.696 -0.595 1.00 91.50 86 LYS A N 1
ATOM 681 C CA . LYS A 1 86 ? -6.704 3.312 0.772 1.00 91.50 86 LYS A CA 1
ATOM 682 C C . LYS A 1 86 ? -5.680 3.729 1.828 1.00 91.50 86 LYS A C 1
ATOM 684 O O . LYS A 1 86 ? -6.042 3.962 2.980 1.00 91.50 86 LYS A O 1
ATOM 689 N N . TRP A 1 87 ? -4.402 3.767 1.464 1.00 88.25 87 TRP A N 1
ATOM 690 C CA . TRP A 1 87 ? -3.323 4.186 2.348 1.00 88.25 87 TRP A CA 1
ATOM 691 C C . TRP A 1 87 ? -3.380 5.691 2.619 1.00 88.25 87 TRP A C 1
ATOM 693 O O . TRP A 1 87 ? -3.265 6.105 3.771 1.00 88.25 87 TRP A O 1
ATOM 703 N N . LEU A 1 88 ? -3.614 6.494 1.578 1.00 86.94 88 LEU A N 1
ATOM 704 C CA . LEU A 1 88 ? -3.796 7.943 1.681 1.00 86.94 88 LEU A CA 1
ATOM 705 C C . LEU A 1 88 ? -5.054 8.305 2.473 1.00 86.94 88 LEU A C 1
ATOM 707 O O . LEU A 1 88 ? -4.965 9.139 3.372 1.00 86.94 88 LEU A O 1
ATOM 711 N N . ASP A 1 89 ? -6.176 7.625 2.213 1.00 86.50 89 ASP A N 1
ATOM 712 C CA . ASP A 1 89 ? -7.421 7.811 2.972 1.00 86.50 89 ASP A CA 1
ATOM 713 C C . ASP A 1 89 ? -7.169 7.646 4.483 1.00 86.50 89 ASP A C 1
ATOM 715 O O . ASP A 1 89 ? -7.631 8.434 5.304 1.00 86.50 89 ASP A O 1
ATOM 719 N N . ARG A 1 90 ? -6.347 6.658 4.859 1.00 77.00 90 ARG A N 1
ATOM 720 C CA . ARG A 1 90 ? -5.999 6.372 6.257 1.00 77.00 90 ARG A CA 1
ATOM 721 C C . ARG A 1 90 ? -4.990 7.357 6.855 1.00 77.00 90 ARG A C 1
ATOM 723 O O . ARG A 1 90 ? -5.031 7.603 8.056 1.00 77.00 90 ARG A O 1
ATOM 730 N N . ALA A 1 91 ? -4.073 7.894 6.051 1.00 71.12 91 ALA A N 1
ATOM 731 C CA . ALA A 1 91 ? -3.130 8.918 6.501 1.00 71.12 91 ALA A CA 1
ATOM 732 C C . ALA A 1 91 ? -3.838 10.254 6.799 1.00 71.12 91 ALA A C 1
ATOM 734 O O . ALA A 1 91 ? -3.426 10.975 7.708 1.00 71.12 91 ALA A O 1
ATOM 735 N N . GLY A 1 92 ? -4.933 10.552 6.088 1.00 61.19 92 GLY A N 1
ATOM 736 C CA . GLY A 1 92 ? -5.798 11.701 6.374 1.00 61.19 92 GLY A CA 1
ATOM 737 C C . GLY A 1 92 ? -6.526 11.606 7.722 1.00 61.19 92 GLY A C 1
ATOM 738 O O . GLY A 1 92 ? -6.687 12.620 8.401 1.00 61.19 92 GLY A O 1
ATOM 739 N N . ASP A 1 93 ? -6.880 10.395 8.163 1.00 57.72 93 ASP A N 1
ATOM 740 C CA . ASP A 1 93 ? -7.537 10.152 9.460 1.00 57.72 93 ASP A CA 1
ATOM 741 C C . ASP A 1 93 ? -6.608 10.376 10.670 1.00 57.72 93 ASP A C 1
ATOM 743 O O . ASP A 1 93 ? -7.074 10.659 11.773 1.00 57.72 93 ASP A O 1
ATOM 747 N N . THR A 1 94 ? -5.284 10.292 10.497 1.00 52.47 94 THR A N 1
ATOM 748 C CA . THR A 1 94 ? -4.309 10.500 11.588 1.00 52.47 94 THR A CA 1
ATOM 749 C C . THR A 1 94 ? -4.058 11.965 11.967 1.00 52.47 94 THR A C 1
ATOM 751 O O . THR A 1 94 ? -3.255 12.223 12.858 1.00 52.47 94 THR A O 1
ATOM 754 N N . THR A 1 95 ? -4.763 12.927 11.362 1.00 44.00 95 THR A N 1
ATOM 755 C CA . THR A 1 95 ? -4.621 14.370 11.661 1.00 44.00 95 THR A CA 1
ATOM 756 C C . THR A 1 95 ? -5.334 14.817 12.954 1.00 44.00 95 THR A C 1
ATOM 758 O O . THR A 1 95 ? -5.393 16.007 13.253 1.00 44.00 95 THR A O 1
ATOM 761 N N . HIS A 1 96 ? -5.863 13.875 13.742 1.00 37.81 96 HIS A N 1
ATOM 762 C CA . HIS A 1 96 ? -6.473 14.116 15.053 1.00 37.81 96 HIS A CA 1
ATOM 763 C C . HIS A 1 96 ? -5.704 13.396 16.172 1.00 37.81 96 HIS A C 1
ATOM 765 O O . HIS A 1 96 ? -6.243 12.496 16.814 1.00 37.81 96 HIS A O 1
ATOM 771 N N . TYR A 1 97 ? -4.450 13.781 16.404 1.00 37.00 97 TYR A N 1
ATOM 772 C CA . TYR A 1 97 ? -3.736 13.505 17.654 1.00 37.00 97 TYR A CA 1
ATOM 773 C C . TYR A 1 97 ? -2.902 14.716 18.054 1.00 37.00 97 TYR A C 1
ATOM 775 O O . TYR A 1 97 ? -2.224 15.274 17.163 1.00 37.00 97 TYR A O 1
#

Sequence (97 aa):
MVMRALRVILAALAVLAATTGCVETRPQPRADLMNVLVQHYFECRRCGSLEGGYYGKNSVSRWNSAPQGKCRHRWREISQEVFERKWLDRAGDTTHY

Organism: NCBI:txid760260

Radius of gyration: 23.66 Å; chains: 1; bounding box: 37×70×32 Å